Protein AF-A0A8D0L616-F1 (afdb_monomer_lite)

Foldseek 3Di:
DDDPPPLDPQAFDKDKDWADDDDDDSPPPTDIWMWGFHDWPDSDPPDPPIDTDIDTPDDDDD

Secondary structure (DSSP, 8-state):
----------TT-EEEEEE-SSSS---TTSEEEEEEEEEES-S-TT-TT--EEEEESS----

Structure (mmCIF, N/CA/C/O backbone):
data_AF-A0A8D0L616-F1
#
_entry.id   AF-A0A8D0L616-F1
#
loop_
_atom_site.group_PDB
_atom_site.id
_atom_site.type_symbol
_atom_site.label_atom_id
_atom_site.label_alt_id
_atom_site.label_comp_id
_atom_site.label_asym_id
_atom_site.label_entity_id
_atom_site.label_seq_id
_atom_site.pdbx_PDB_ins_code
_atom_site.Cartn_x
_atom_site.Cartn_y
_atom_site.Cartn_z
_atom_site.occupancy
_atom_site.B_iso_or_equiv
_atom_site.auth_seq_id
_atom_site.auth_comp_id
_atom_site.auth_asym_id
_atom_site.auth_atom_id
_atom_site.pdbx_PDB_model_num
ATOM 1 N N . MET A 1 1 ? 6.749 -28.922 -15.921 1.00 38.66 1 MET A N 1
ATOM 2 C CA . MET A 1 1 ? 5.501 -28.446 -15.294 1.00 38.66 1 MET A CA 1
ATOM 3 C C . MET A 1 1 ? 5.819 -27.112 -14.642 1.00 38.66 1 MET A C 1
ATOM 5 O O . MET A 1 1 ? 6.407 -27.110 -13.570 1.00 38.66 1 MET A O 1
ATOM 9 N N . ALA A 1 2 ? 5.603 -25.999 -15.347 1.00 47.00 2 ALA A N 1
ATOM 10 C CA . ALA A 1 2 ? 5.854 -24.674 -14.785 1.00 47.00 2 ALA A CA 1
ATOM 11 C C . ALA A 1 2 ? 4.795 -24.404 -13.711 1.00 47.00 2 ALA A C 1
ATOM 13 O O . ALA A 1 2 ? 3.605 -24.620 -13.948 1.00 47.00 2 ALA A O 1
ATOM 14 N N . VAL A 1 3 ? 5.258 -24.035 -12.517 1.00 44.34 3 VAL A N 1
ATOM 15 C CA . VAL A 1 3 ? 4.425 -23.613 -11.389 1.00 44.34 3 VAL A CA 1
ATOM 16 C C . VAL A 1 3 ? 3.511 -22.510 -11.900 1.00 44.34 3 VAL A C 1
ATOM 18 O O . VAL A 1 3 ? 3.998 -21.580 -12.531 1.00 44.34 3 VAL A O 1
ATOM 21 N N . LEU A 1 4 ? 2.202 -22.649 -11.671 1.00 43.41 4 LEU A N 1
ATOM 22 C CA . LEU A 1 4 ? 1.228 -21.587 -11.893 1.00 43.41 4 LEU A CA 1
ATOM 23 C C . LEU A 1 4 ? 1.800 -20.306 -11.287 1.00 43.41 4 LEU A C 1
ATOM 25 O O . LEU A 1 4 ? 1.818 -20.152 -10.067 1.00 43.41 4 LEU A O 1
ATOM 29 N N . GLU A 1 5 ? 2.292 -19.414 -12.142 1.00 45.28 5 GLU A N 1
ATOM 30 C CA . GLU A 1 5 ? 2.583 -18.028 -11.813 1.00 45.28 5 GLU A CA 1
ATOM 31 C C . GLU A 1 5 ? 1.231 -17.389 -11.511 1.00 45.28 5 GLU A C 1
ATOM 33 O O . GLU A 1 5 ? 0.627 -16.702 -12.334 1.00 45.28 5 GLU A O 1
ATOM 38 N N . THR A 1 6 ? 0.677 -17.711 -10.344 1.00 46.97 6 THR A N 1
ATOM 39 C CA . THR A 1 6 ? -0.500 -17.057 -9.810 1.00 46.97 6 THR A CA 1
ATOM 40 C C . THR A 1 6 ? -0.067 -15.621 -9.590 1.00 46.97 6 THR A C 1
ATOM 42 O O . THR A 1 6 ? 0.521 -15.316 -8.554 1.00 46.97 6 THR A O 1
ATOM 45 N N . ARG A 1 7 ? -0.269 -14.766 -10.602 1.00 60.62 7 ARG A N 1
ATOM 46 C CA . ARG A 1 7 ? -0.107 -13.315 -10.507 1.00 60.62 7 ARG A CA 1
ATOM 47 C C . ARG A 1 7 ? -0.826 -12.896 -9.230 1.00 60.62 7 ARG A C 1
ATOM 49 O O . ARG A 1 7 ? -2.051 -13.011 -9.186 1.00 60.62 7 ARG A O 1
ATOM 56 N N . PRO A 1 8 ? -0.103 -12.528 -8.163 1.00 65.38 8 PRO A N 1
ATOM 57 C CA . PRO A 1 8 ? -0.752 -12.315 -6.891 1.00 65.38 8 PRO A CA 1
ATOM 58 C C . PRO A 1 8 ? -1.621 -11.070 -7.025 1.00 65.38 8 PRO A C 1
ATOM 60 O O . PRO A 1 8 ? -1.098 -9.981 -7.246 1.00 65.38 8 PRO A O 1
ATOM 63 N N . GLU A 1 9 ? -2.939 -11.220 -6.896 1.00 80.38 9 GLU A N 1
ATOM 64 C CA . GLU A 1 9 ? -3.836 -10.070 -6.802 1.00 80.38 9 GLU A CA 1
ATOM 65 C C . GLU A 1 9 ? -3.384 -9.221 -5.612 1.00 80.38 9 GLU A C 1
ATOM 67 O O . GLU A 1 9 ? -3.397 -9.680 -4.471 1.00 80.38 9 GLU A O 1
ATOM 72 N N . LEU A 1 10 ? -2.874 -8.018 -5.885 1.00 87.56 10 LEU A N 1
ATOM 73 C CA . LEU A 1 10 ? -2.396 -7.114 -4.839 1.00 87.56 10 LEU A CA 1
ATOM 74 C C . LEU A 1 10 ? -3.566 -6.456 -4.107 1.00 87.56 10 LEU A C 1
ATOM 76 O O . LEU A 1 10 ? -3.464 -6.171 -2.920 1.00 87.56 10 LEU A O 1
ATOM 80 N N . VAL A 1 11 ? -4.690 -6.253 -4.793 1.00 90.81 11 VAL A N 1
ATOM 81 C CA . VAL A 1 11 ? -5.906 -5.683 -4.207 1.00 90.81 11 VAL A CA 1
ATOM 82 C C . VAL A 1 11 ? -6.427 -6.581 -3.082 1.00 90.81 11 VAL A C 1
ATOM 84 O O . VAL A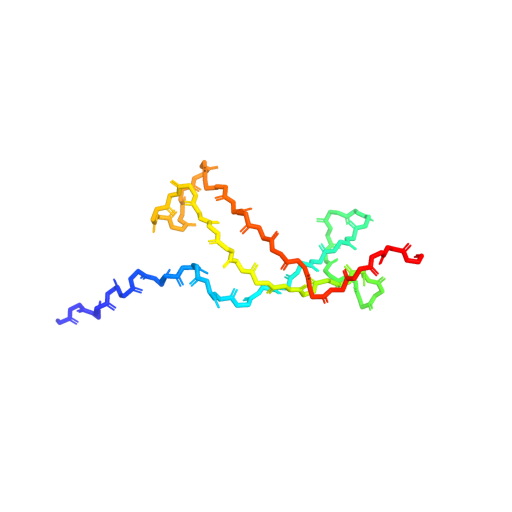 1 11 ? -6.516 -7.795 -3.230 1.00 90.81 11 VAL A O 1
ATOM 87 N N . GLY A 1 12 ? -6.755 -5.975 -1.942 1.00 90.44 12 GLY A N 1
ATOM 88 C CA . GLY A 1 12 ? -7.195 -6.660 -0.728 1.00 90.44 12 GLY A CA 1
ATOM 89 C C . GLY A 1 12 ? -6.059 -7.218 0.131 1.00 90.44 12 GLY A C 1
ATOM 90 O O . GLY A 1 12 ? -6.313 -7.654 1.254 1.00 90.44 12 GLY A O 1
ATOM 91 N N . LYS A 1 13 ? -4.804 -7.187 -0.339 1.00 91.94 13 LYS A N 1
ATOM 92 C CA . LYS A 1 13 ? -3.657 -7.606 0.474 1.00 91.94 13 LYS A CA 1
ATOM 93 C C . LYS A 1 13 ? -3.244 -6.521 1.458 1.00 91.94 13 LYS A C 1
ATOM 95 O O . LYS A 1 13 ? -3.367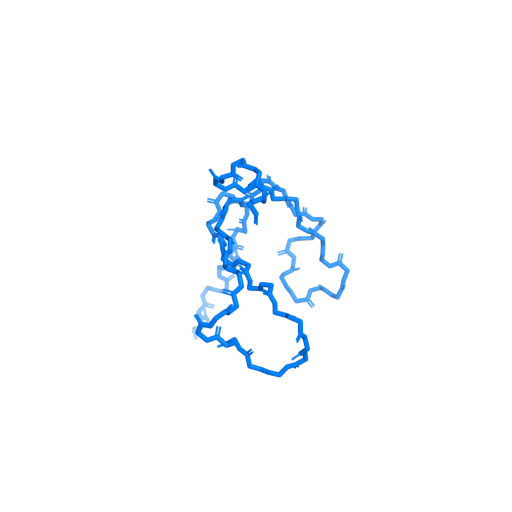 -5.326 1.187 1.00 91.94 13 LYS A O 1
ATOM 100 N N . ARG A 1 14 ? -2.714 -6.967 2.597 1.00 92.69 14 ARG A N 1
ATOM 101 C CA . ARG A 1 14 ? -2.093 -6.091 3.591 1.00 92.69 14 ARG A CA 1
ATOM 102 C C . ARG A 1 14 ? -0.674 -5.725 3.171 1.00 92.69 14 ARG A C 1
ATOM 104 O O . ARG A 1 14 ? 0.025 -6.549 2.583 1.00 92.69 14 ARG A O 1
ATOM 111 N N . PHE A 1 15 ? -0.256 -4.512 3.505 1.00 88.81 15 PHE A N 1
ATOM 112 C CA . PHE A 1 15 ? 1.107 -4.030 3.302 1.00 88.81 15 PHE A CA 1
ATOM 113 C C . PHE A 1 15 ? 1.652 -3.395 4.583 1.00 88.81 15 PHE A C 1
ATOM 115 O O . PHE A 1 15 ? 0.896 -3.048 5.492 1.00 88.81 15 PHE A O 1
ATOM 122 N N . LEU A 1 16 ? 2.974 -3.244 4.630 1.00 87.50 16 LEU A N 1
ATOM 123 C CA . LEU A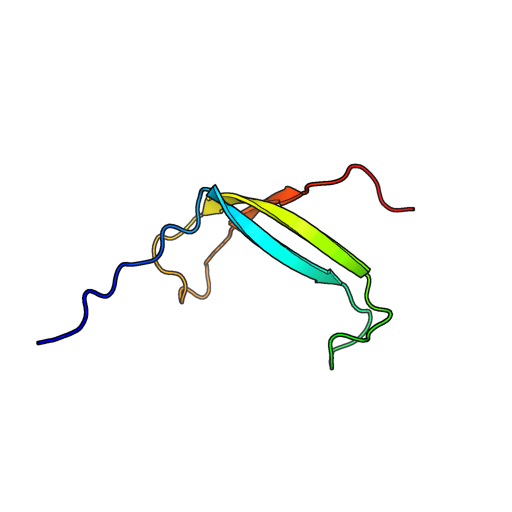 1 16 ? 3.701 -2.570 5.695 1.00 87.50 16 LEU A CA 1
ATOM 124 C C . LEU A 1 16 ? 4.691 -1.595 5.051 1.00 87.50 16 LEU A C 1
ATOM 126 O O . LEU A 1 16 ? 5.592 -2.011 4.327 1.00 87.50 16 LEU A O 1
ATOM 130 N N . CYS A 1 17 ? 4.480 -0.301 5.267 1.00 84.94 17 CYS A N 1
ATOM 131 C CA . CYS A 1 17 ? 5.346 0.775 4.806 1.00 84.94 17 CYS A CA 1
ATOM 132 C C . CYS A 1 17 ? 6.356 1.126 5.900 1.00 84.94 17 CYS A C 1
ATOM 134 O O . CYS A 1 17 ? 5.976 1.278 7.061 1.00 84.94 17 CYS A O 1
ATOM 136 N N . VAL A 1 18 ? 7.623 1.280 5.524 1.00 79.94 18 VAL A N 1
ATOM 137 C CA . VAL A 1 18 ? 8.694 1.732 6.418 1.00 79.94 18 VAL A CA 1
ATOM 138 C C . VAL A 1 18 ? 9.103 3.132 5.989 1.00 79.94 18 VAL A C 1
ATOM 140 O O . VAL A 1 18 ? 9.620 3.315 4.889 1.00 79.94 18 VAL A O 1
ATOM 143 N N . TRP A 1 19 ? 8.865 4.124 6.844 1.00 68.88 19 TRP A N 1
ATOM 144 C CA . TRP A 1 19 ? 9.331 5.492 6.650 1.00 68.88 19 TRP A CA 1
ATOM 145 C C . TRP A 1 19 ? 10.557 5.750 7.531 1.00 68.88 19 TRP A C 1
ATOM 147 O O . TRP A 1 19 ? 10.456 5.860 8.755 1.00 68.88 19 TRP A O 1
ATOM 157 N N . GLY A 1 20 ? 11.725 5.850 6.898 1.00 63.94 20 GLY A N 1
ATOM 158 C CA . GLY A 1 20 ? 12.996 6.195 7.531 1.00 63.94 20 GLY A CA 1
ATOM 159 C C . GLY A 1 20 ? 13.639 7.378 6.816 1.00 63.94 20 GLY A C 1
ATOM 160 O O . GLY A 1 20 ? 13.703 7.413 5.587 1.00 63.94 20 GLY A O 1
ATOM 161 N N . SER A 1 21 ? 14.105 8.367 7.578 1.00 52.19 21 SER A N 1
ATOM 162 C CA . SER A 1 21 ? 14.900 9.468 7.037 1.00 52.19 21 SER A CA 1
ATOM 163 C C . SER A 1 21 ? 16.305 8.958 6.721 1.00 52.19 21 SER A C 1
ATOM 165 O O . SER A 1 21 ? 17.165 8.965 7.595 1.00 52.19 21 SER A O 1
ATOM 167 N N . GLY A 1 22 ? 16.533 8.543 5.477 1.00 51.97 22 GLY A N 1
ATOM 168 C CA . GLY A 1 22 ? 17.875 8.284 4.953 1.00 51.97 22 GLY A CA 1
ATOM 169 C C . GLY A 1 22 ? 18.119 6.833 4.561 1.00 51.97 22 GLY A C 1
ATOM 170 O O . GLY A 1 22 ? 18.665 6.074 5.341 1.00 51.97 22 GLY A O 1
ATOM 171 N N . GLY A 1 23 ? 17.727 6.505 3.327 1.00 54.41 23 GLY A N 1
ATOM 172 C CA . GLY A 1 23 ? 18.478 5.708 2.345 1.00 54.41 23 GLY A CA 1
ATOM 173 C C . GLY A 1 23 ? 18.861 4.250 2.611 1.00 54.41 23 GLY A C 1
ATOM 174 O O . GLY A 1 23 ? 18.983 3.502 1.647 1.00 54.41 23 GLY A O 1
ATOM 175 N N . GLU A 1 24 ? 19.098 3.822 3.840 1.00 54.97 24 GLU A N 1
ATOM 176 C CA . GLU A 1 24 ? 19.864 2.604 4.081 1.00 54.97 24 GLU A CA 1
ATOM 177 C C . GLU A 1 24 ? 19.450 2.016 5.435 1.00 54.97 24 GLU A C 1
ATOM 179 O O . GLU A 1 24 ? 19.660 2.604 6.487 1.00 54.97 24 GLU A O 1
ATOM 184 N N . GLU A 1 25 ? 18.821 0.845 5.357 1.00 55.28 25 GLU A N 1
ATOM 185 C CA . GLU A 1 25 ? 18.272 0.022 6.438 1.00 55.28 25 GLU A CA 1
ATOM 186 C C . GLU A 1 25 ? 16.944 0.453 7.098 1.00 55.28 25 GLU A C 1
ATOM 188 O O . GLU A 1 25 ? 16.749 1.604 7.503 1.00 55.28 25 GLU A O 1
ATOM 193 N N . PRO A 1 26 ? 16.005 -0.504 7.276 1.00 55.41 26 PRO A N 1
ATOM 194 C CA . PRO A 1 26 ? 14.890 -0.329 8.190 1.00 55.41 26 PRO A CA 1
ATOM 195 C C . PRO A 1 26 ? 15.461 -0.261 9.608 1.00 55.41 26 PRO A C 1
ATOM 197 O O . PRO A 1 26 ? 15.645 -1.279 10.267 1.00 55.41 26 PRO A O 1
ATOM 200 N N . SER A 1 27 ? 15.774 0.942 10.083 1.00 56.72 27 SER A N 1
ATOM 201 C CA . SER A 1 27 ? 16.117 1.128 11.488 1.00 56.72 27 SER A CA 1
ATOM 202 C C . SER A 1 27 ? 14.978 0.572 12.349 1.00 56.72 27 SER A C 1
ATOM 204 O O . SER A 1 27 ? 13.803 0.814 12.060 1.00 56.72 27 SER A O 1
ATOM 206 N N . GLU A 1 28 ? 15.306 -0.114 13.444 1.00 56.84 28 GLU A N 1
ATOM 207 C CA . GLU A 1 28 ? 14.335 -0.504 14.480 1.00 56.84 28 GLU A CA 1
ATOM 208 C C . GLU A 1 28 ? 13.559 0.718 15.023 1.00 56.84 28 GLU A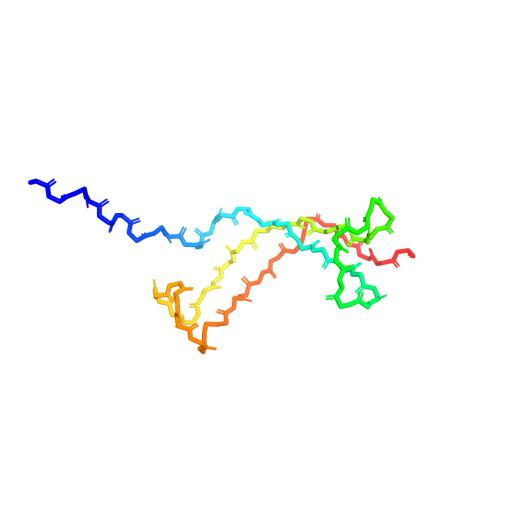 C 1
ATOM 210 O O . GLU A 1 28 ? 12.485 0.577 15.600 1.00 56.84 28 GLU A O 1
ATOM 215 N N . SER A 1 29 ? 14.087 1.928 14.789 1.00 55.88 29 SER A N 1
ATOM 216 C CA . SER A 1 29 ? 13.492 3.232 15.116 1.00 55.88 29 SER A CA 1
ATOM 217 C C . SER A 1 29 ? 12.735 3.900 13.954 1.00 55.88 29 SER A C 1
ATOM 219 O O . SER A 1 29 ? 12.255 5.025 14.097 1.00 55.88 29 SER A O 1
ATOM 221 N N . GLY A 1 30 ? 12.657 3.261 12.783 1.00 62.56 30 GLY A N 1
ATOM 222 C CA . GLY A 1 30 ? 11.880 3.746 11.642 1.00 62.56 30 GLY A CA 1
ATOM 223 C C . GLY A 1 30 ? 10.391 3.806 11.980 1.00 62.56 30 GLY A C 1
ATOM 224 O O . GLY A 1 30 ? 9.906 3.056 12.821 1.00 62.56 30 GLY A O 1
ATOM 225 N N . ARG A 1 31 ? 9.637 4.704 11.342 1.00 72.81 31 ARG A N 1
ATOM 226 C CA . ARG A 1 31 ? 8.183 4.757 11.530 1.00 72.81 31 ARG A CA 1
ATOM 227 C C . ARG A 1 31 ? 7.529 3.768 10.573 1.00 72.81 31 ARG A C 1
ATOM 229 O O . ARG A 1 31 ? 7.615 3.923 9.357 1.00 72.81 31 ARG A O 1
ATOM 236 N N . TRP A 1 32 ? 6.892 2.744 11.125 1.00 80.69 32 TRP A N 1
ATOM 237 C CA . TRP A 1 32 ? 6.215 1.698 10.362 1.00 80.69 32 TRP A CA 1
ATOM 238 C C . TRP A 1 32 ? 4.725 2.010 10.275 1.00 80.69 32 TRP A C 1
ATOM 240 O O . TRP A 1 32 ? 4.126 2.454 11.253 1.00 80.69 32 TRP A O 1
ATOM 250 N N . ARG A 1 33 ? 4.108 1.758 9.119 1.00 84.00 33 ARG A N 1
ATOM 251 C CA . ARG A 1 33 ? 2.662 1.915 8.953 1.00 84.00 33 ARG A CA 1
ATOM 252 C C . ARG A 1 33 ? 2.068 0.797 8.114 1.00 84.00 33 ARG A C 1
ATOM 254 O O . ARG A 1 33 ? 2.482 0.585 6.976 1.00 84.00 33 ARG A O 1
ATOM 261 N N . ALA A 1 34 ? 1.090 0.099 8.676 1.00 89.31 34 ALA A N 1
ATOM 262 C CA . ALA A 1 34 ? 0.356 -0.952 7.989 1.00 89.31 34 ALA A CA 1
ATOM 263 C C . ALA A 1 34 ? -0.888 -0.403 7.275 1.00 89.31 34 ALA A C 1
ATOM 265 O O . ALA A 1 34 ? -1.369 0.691 7.579 1.00 89.31 34 ALA A O 1
ATOM 266 N N . GLY A 1 35 ? -1.399 -1.168 6.316 1.00 92.31 35 GLY A N 1
ATOM 267 C CA . GLY A 1 35 ? -2.658 -0.866 5.650 1.00 92.31 35 GLY A CA 1
ATOM 268 C C . GLY A 1 35 ? -3.093 -1.950 4.672 1.00 92.31 35 GLY A C 1
ATOM 269 O O . GLY A 1 35 ? -2.498 -3.031 4.602 1.00 92.31 35 GLY A O 1
ATOM 270 N N . VAL A 1 36 ? -4.112 -1.639 3.874 1.00 93.62 36 VAL A N 1
ATOM 271 C CA . VAL A 1 36 ? -4.662 -2.487 2.814 1.00 93.62 36 VAL A CA 1
ATOM 272 C C . VAL A 1 36 ? -4.546 -1.829 1.439 1.00 93.62 36 VAL A C 1
ATOM 274 O O . VAL A 1 36 ? -4.747 -0.627 1.264 1.00 93.62 36 VAL A O 1
ATOM 277 N N . ILE A 1 37 ? -4.244 -2.635 0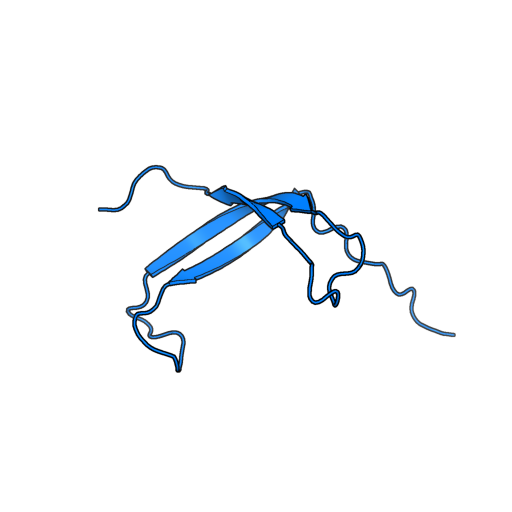.425 1.00 93.62 37 ILE A N 1
ATOM 278 C CA . ILE A 1 37 ? -4.237 -2.200 -0.972 1.00 93.62 37 ILE A CA 1
ATOM 279 C C . ILE A 1 37 ? -5.671 -2.207 -1.504 1.00 93.62 37 ILE A C 1
ATOM 281 O O . ILE A 1 37 ? -6.338 -3.242 -1.515 1.00 93.62 37 ILE A O 1
ATOM 285 N N . ARG A 1 38 ? -6.151 -1.062 -1.987 1.00 94.69 38 ARG A N 1
ATOM 286 C CA . ARG A 1 38 ? -7.520 -0.894 -2.497 1.00 94.69 38 ARG A CA 1
ATOM 287 C C . ARG A 1 38 ? -7.588 -0.939 -4.021 1.00 94.69 38 ARG A C 1
ATOM 289 O O . ARG A 1 38 ? -8.569 -1.436 -4.564 1.00 94.69 38 ARG A O 1
ATOM 296 N N . ALA A 1 39 ? -6.555 -0.453 -4.708 1.00 93.25 39 ALA A N 1
ATOM 297 C CA . ALA A 1 39 ? -6.455 -0.528 -6.164 1.00 93.25 39 ALA A CA 1
ATOM 298 C C . ALA A 1 39 ? -4.995 -0.502 -6.639 1.00 93.25 39 ALA A C 1
ATOM 300 O O . ALA A 1 39 ? -4.109 -0.022 -5.932 1.00 93.25 39 ALA A O 1
ATOM 301 N N . VAL A 1 40 ? -4.761 -0.992 -7.859 1.00 92.50 40 VAL A N 1
ATOM 302 C CA . VAL A 1 40 ? -3.461 -0.951 -8.547 1.00 92.50 40 VAL A CA 1
ATOM 303 C C . VAL A 1 40 ? -3.636 -0.486 -9.990 1.00 92.50 40 VAL A C 1
ATOM 305 O O . VAL A 1 40 ? -4.628 -0.836 -10.628 1.00 92.50 40 VAL A O 1
ATOM 308 N N . SER A 1 41 ? -2.681 0.286 -10.515 1.00 91.69 41 SER A N 1
ATOM 309 C CA . SER A 1 41 ? -2.717 0.751 -11.911 1.00 91.69 41 SER A CA 1
ATOM 310 C C . SER A 1 41 ? -2.378 -0.353 -12.916 1.00 91.69 41 SER A C 1
ATOM 312 O O . SER A 1 41 ? -2.896 -0.353 -14.031 1.00 91.69 41 SER A O 1
ATOM 314 N N . HIS A 1 42 ? -1.547 -1.320 -12.516 1.00 88.00 42 HIS A N 1
ATOM 315 C CA . HIS A 1 42 ? -1.091 -2.419 -13.361 1.00 88.00 42 HIS A CA 1
ATOM 316 C C . HIS A 1 42 ? -1.321 -3.766 -12.676 1.00 88.00 42 HIS A C 1
ATOM 318 O O . HIS A 1 42 ? -1.135 -3.918 -11.472 1.00 88.00 42 HIS A O 1
ATOM 324 N N . ARG A 1 43 ? -1.692 -4.776 -13.472 1.00 82.00 43 ARG A N 1
ATOM 325 C CA . ARG A 1 43 ? -1.736 -6.179 -13.018 1.00 82.00 43 ARG A CA 1
ATOM 326 C C . ARG A 1 43 ? -0.345 -6.775 -12.821 1.00 82.00 43 ARG A C 1
ATOM 328 O O . ARG A 1 43 ? -0.209 -7.810 -12.178 1.00 82.00 43 ARG A O 1
ATOM 335 N N . ASP A 1 44 ? 0.655 -6.168 -13.448 1.00 82.81 44 ASP A N 1
ATOM 336 C CA . ASP A 1 44 ? 2.037 -6.598 -13.366 1.00 82.81 44 ASP A CA 1
ATOM 337 C C . ASP A 1 44 ? 2.740 -5.913 -12.195 1.00 82.81 44 ASP A C 1
ATOM 339 O O . ASP A 1 44 ? 2.855 -4.688 -12.172 1.00 82.81 44 ASP A O 1
ATOM 343 N N . SER A 1 45 ? 3.196 -6.703 -11.222 1.00 81.56 45 SER A N 1
ATOM 344 C CA . SER A 1 45 ? 3.868 -6.186 -10.028 1.00 81.56 45 SER A CA 1
ATOM 345 C C . SER A 1 45 ? 5.307 -5.728 -10.281 1.00 81.56 45 SER A C 1
ATOM 347 O O . SER A 1 45 ? 5.888 -5.096 -9.407 1.00 81.56 45 SER A O 1
ATOM 349 N N . HIS A 1 46 ? 5.888 -6.051 -11.441 1.00 83.81 46 HIS A N 1
ATOM 350 C CA . HIS A 1 46 ? 7.240 -5.645 -11.835 1.00 83.81 46 HIS A CA 1
ATOM 351 C C . HIS A 1 46 ? 7.240 -4.420 -12.759 1.00 83.81 46 HIS A C 1
ATOM 353 O O . HIS A 1 46 ? 8.308 -3.944 -13.143 1.00 83.81 46 HIS A O 1
ATOM 359 N N . SER A 1 47 ? 6.061 -3.893 -13.108 1.00 85.44 47 SER A N 1
ATOM 360 C CA . SER A 1 47 ? 5.946 -2.649 -13.863 1.00 85.44 47 SER A CA 1
ATOM 361 C C . SER A 1 47 ? 6.583 -1.495 -13.091 1.00 85.44 47 SER A C 1
ATOM 363 O O . SER A 1 47 ? 6.202 -1.207 -11.957 1.00 85.44 47 SER A O 1
ATOM 365 N N . LEU A 1 48 ? 7.512 -0.789 -13.735 1.00 88.00 48 LEU A N 1
ATOM 366 C CA . LEU A 1 48 ? 8.134 0.420 -13.183 1.00 88.00 48 LEU A CA 1
ATOM 367 C C . LEU A 1 48 ? 7.127 1.570 -13.011 1.00 88.00 48 LEU A C 1
ATOM 369 O O . LEU A 1 48 ? 7.375 2.492 -12.243 1.00 88.00 48 LEU A O 1
ATOM 373 N N . GLU A 1 49 ? 5.985 1.495 -13.698 1.00 91.81 49 GLU A N 1
ATOM 374 C CA . GLU A 1 49 ? 4.882 2.458 -13.604 1.00 91.81 49 GLU A CA 1
ATOM 375 C C . GLU A 1 49 ? 3.742 1.960 -12.695 1.00 91.81 49 GLU A C 1
ATOM 377 O O . GLU A 1 49 ? 2.617 2.474 -12.724 1.00 91.81 49 GLU A O 1
ATOM 382 N N . LEU A 1 50 ? 3.994 0.917 -11.895 1.00 89.44 50 LEU A N 1
ATOM 383 C CA . LEU A 1 50 ? 3.030 0.438 -10.915 1.00 89.44 50 LEU A CA 1
ATOM 384 C C . LEU A 1 50 ? 2.758 1.526 -9.868 1.00 89.44 50 LEU A C 1
ATOM 386 O O . LEU A 1 50 ? 3.636 1.934 -9.114 1.00 89.44 50 LEU A O 1
ATOM 390 N N . ALA A 1 51 ? 1.497 1.932 -9.779 1.00 91.94 51 ALA A N 1
ATOM 391 C CA . ALA A 1 51 ? 0.973 2.797 -8.739 1.00 91.94 51 ALA A CA 1
ATOM 392 C C . ALA A 1 51 ? -0.045 2.009 -7.913 1.00 91.94 51 ALA A C 1
ATOM 394 O O . ALA A 1 51 ? -0.857 1.253 -8.459 1.00 91.94 51 ALA A O 1
ATOM 395 N N . VAL A 1 52 ? 0.001 2.192 -6.595 1.00 91.81 52 VAL A N 1
ATOM 396 C CA . VAL A 1 52 ? -0.841 1.473 -5.638 1.00 91.81 52 VAL A CA 1
ATOM 397 C C . VAL A 1 52 ? -1.625 2.492 -4.825 1.00 91.81 52 VAL A C 1
ATOM 399 O O . VAL A 1 52 ? -1.045 3.370 -4.192 1.00 91.81 52 VAL A O 1
ATOM 402 N N . TYR A 1 53 ? -2.949 2.367 -4.842 1.00 93.06 53 TYR A N 1
ATOM 403 C CA . TYR A 1 53 ? -3.824 3.122 -3.957 1.00 93.06 53 TYR A CA 1
ATOM 404 C C . TYR A 1 53 ? -4.060 2.308 -2.687 1.00 93.06 53 TYR A C 1
ATOM 406 O O . TYR A 1 53 ? -4.539 1.168 -2.746 1.00 93.06 53 TYR A O 1
ATOM 414 N N . VAL A 1 54 ? -3.700 2.893 -1.549 1.00 93.19 54 VAL A N 1
ATOM 415 C CA . VAL A 1 54 ? -3.700 2.235 -0.245 1.00 93.19 54 VAL A CA 1
ATOM 416 C C . VAL A 1 54 ? -4.573 2.974 0.757 1.00 93.19 54 VAL A C 1
ATOM 418 O O . VAL A 1 54 ? -4.696 4.195 0.716 1.00 93.19 54 VAL A O 1
ATOM 421 N N . GLU A 1 55 ? -5.138 2.214 1.682 1.00 92.94 55 GLU A N 1
ATOM 422 C CA . GLU A 1 55 ? -5.773 2.709 2.897 1.00 92.94 55 GLU A CA 1
ATOM 423 C C . GLU A 1 55 ? -4.899 2.266 4.072 1.00 92.94 55 GLU A C 1
ATOM 425 O O . GLU A 1 55 ? -4.553 1.090 4.169 1.00 92.94 55 GLU A O 1
ATOM 430 N N . PHE A 1 56 ? -4.471 3.202 4.914 1.00 90.62 56 PHE A N 1
ATOM 431 C CA . PHE A 1 56 ? -3.674 2.885 6.098 1.00 90.62 56 PHE A CA 1
ATOM 432 C C . PHE A 1 56 ? -4.580 2.473 7.265 1.00 90.62 56 PHE A C 1
ATOM 434 O O . PHE A 1 56 ? -5.686 2.993 7.379 1.00 90.62 56 PHE A O 1
ATOM 441 N N . ASP A 1 57 ? -4.093 1.573 8.127 1.00 87.44 57 ASP A N 1
ATOM 442 C CA . ASP A 1 57 ? -4.856 1.044 9.271 1.00 87.44 57 ASP A CA 1
ATOM 443 C C . ASP A 1 57 ? -5.160 2.127 10.336 1.00 87.44 57 ASP A C 1
ATOM 445 O O . ASP A 1 57 ? -6.162 2.015 11.037 1.00 87.44 57 ASP A O 1
ATOM 449 N N . ASP A 1 58 ? -4.331 3.177 10.445 1.00 79.44 58 ASP A N 1
ATOM 450 C CA . ASP A 1 58 ? -4.402 4.174 11.527 1.00 79.44 58 ASP A CA 1
ATOM 451 C C . ASP A 1 58 ? -4.455 5.631 11.029 1.00 79.44 58 ASP A C 1
ATOM 453 O O . ASP A 1 58 ? -3.764 6.018 10.072 1.00 79.44 58 ASP A O 1
ATOM 457 N N . LEU A 1 59 ? -5.283 6.436 11.708 1.00 62.59 59 LEU A N 1
ATOM 458 C CA . LEU A 1 59 ? -5.468 7.869 11.480 1.00 62.59 59 LEU A CA 1
ATOM 459 C C . LEU A 1 59 ? -4.402 8.657 12.260 1.00 62.59 59 LEU A C 1
ATOM 461 O O . LEU A 1 59 ? -4.244 8.492 13.460 1.00 62.59 59 LEU A O 1
ATOM 465 N N . GLU A 1 60 ? -3.756 9.582 11.551 1.00 55.53 60 GLU A N 1
ATOM 466 C CA . GLU A 1 60 ? -2.872 10.640 12.062 1.00 55.53 60 GLU A CA 1
ATOM 467 C C . GLU A 1 60 ? -1.434 10.232 12.444 1.00 55.53 60 GLU A C 1
ATOM 469 O O . GLU A 1 60 ? -1.099 9.104 12.793 1.00 55.53 60 GLU A O 1
ATOM 474 N N . TRP A 1 61 ? -0.518 11.158 12.171 1.00 62.66 61 TRP A N 1
ATOM 475 C CA . TRP A 1 61 ? 0.879 11.096 12.586 1.00 62.66 61 TRP A CA 1
ATOM 476 C C . TRP A 1 61 ? 0.961 11.826 13.930 1.00 62.66 61 TRP A C 1
ATOM 478 O O . TRP A 1 61 ? 0.644 13.013 13.952 1.00 62.66 61 TRP A O 1
ATOM 488 N N . GLU A 1 62 ? 1.385 11.157 15.008 1.00 51.12 62 GLU A N 1
ATOM 489 C CA . GLU A 1 62 ? 1.871 11.850 16.219 1.00 51.12 62 GLU A CA 1
ATOM 490 C C . GLU A 1 62 ? 3.269 12.449 16.004 1.00 51.12 62 GLU A C 1
ATOM 492 O O . GLU A 1 62 ? 4.162 11.743 15.455 1.00 51.12 62 GLU A O 1
#

InterPro domains:
  IPR054294 Lysine-specific demethylase 3A/B-like, DUF7030 [PF22989] (9-62)

pLDDT: mean 75.15, std 17.39, range [38.66, 94.69]

Radius o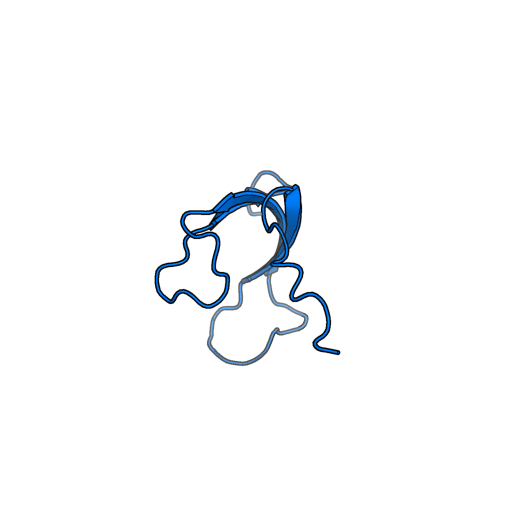f gyration: 14.68 Å; chains: 1; bounding box: 27×40×32 Å

Organism: Sphenodon punctatus (NCBI:txid8508)

Sequence (62 aa):
MAVLETRPELVGKRFLCVWGSGGEEPSESGRWRAGVIRAVSHRDSHSLELAVYVEFDDLEWE